Protein AF-A0A1G2Z550-F1 (afdb_monomer_lite)

Radius of gyration: 28.27 Å; chains: 1; bounding box: 65×24×89 Å

Foldseek 3Di:
DDLVVLLVVLVVCLVVPNQADEDAADDPPPPDDPDPPPDPVNVVSVVSNVVSCVVSNHDYHYDCEHGDDDHDDPPQDPVNDDDDDDDDDDDDDDPPPPDDPDD

Structure (mmCIF, N/CA/C/O backbone):
data_AF-A0A1G2Z550-F1
#
_entry.id   AF-A0A1G2Z550-F1
#
loop_
_atom_site.group_PDB
_atom_site.id
_atom_site.type_symbol
_atom_site.label_atom_id
_atom_site.label_alt_id
_atom_site.label_comp_id
_atom_site.label_asym_id
_atom_site.label_entity_id
_atom_site.label_seq_id
_atom_site.pdbx_PDB_ins_code
_atom_site.Cartn_x
_atom_site.Cartn_y
_atom_site.Cartn_z
_atom_site.occupancy
_atom_site.B_iso_or_equiv
_atom_site.auth_seq_id
_atom_site.auth_comp_id
_atom_site.auth_asym_id
_atom_site.auth_atom_id
_atom_site.pdbx_PDB_model_num
ATOM 1 N N . MET A 1 1 ? 2.677 6.797 11.163 1.00 86.88 1 MET A N 1
ATOM 2 C CA . MET A 1 1 ? 1.539 5.867 11.318 1.00 86.88 1 MET A CA 1
ATOM 3 C C . MET A 1 1 ? 1.604 5.208 12.693 1.00 86.88 1 MET A C 1
ATOM 5 O O . MET A 1 1 ? 2.668 4.721 13.056 1.00 86.88 1 MET A O 1
ATOM 9 N N . THR A 1 2 ? 0.507 5.215 13.454 1.00 95.12 2 THR A N 1
ATOM 10 C CA . THR A 1 2 ? 0.360 4.540 14.763 1.00 95.12 2 THR A CA 1
ATOM 11 C C . THR A 1 2 ? -0.965 3.775 14.799 1.00 95.12 2 THR A C 1
ATOM 13 O O . THR A 1 2 ? -1.855 4.070 14.002 1.00 95.12 2 THR A O 1
ATOM 16 N N . LYS A 1 3 ? -1.117 2.793 15.699 1.00 97.31 3 LYS A N 1
ATOM 17 C CA . LYS A 1 3 ? -2.366 2.012 15.806 1.00 97.31 3 LYS A CA 1
ATOM 18 C C . LYS A 1 3 ? -3.534 2.880 16.265 1.00 97.31 3 LYS A C 1
ATOM 20 O O . LYS A 1 3 ? -4.633 2.757 15.739 1.00 97.31 3 LYS A O 1
ATOM 25 N N . GLU A 1 4 ? -3.265 3.774 17.208 1.00 98.25 4 GLU A N 1
ATOM 26 C CA . GLU A 1 4 ? -4.230 4.706 17.780 1.00 98.25 4 GLU A CA 1
ATOM 27 C C . GLU A 1 4 ? -4.742 5.678 16.712 1.00 98.25 4 GLU A C 1
ATOM 29 O O . GLU A 1 4 ? -5.945 5.898 16.617 1.00 98.25 4 GLU A O 1
ATOM 34 N N . GLY A 1 5 ? -3.841 6.199 15.869 1.00 98.00 5 GLY A N 1
ATOM 35 C CA . GLY A 1 5 ? -4.204 7.070 14.750 1.00 98.00 5 GLY A CA 1
ATOM 36 C C . GLY A 1 5 ? 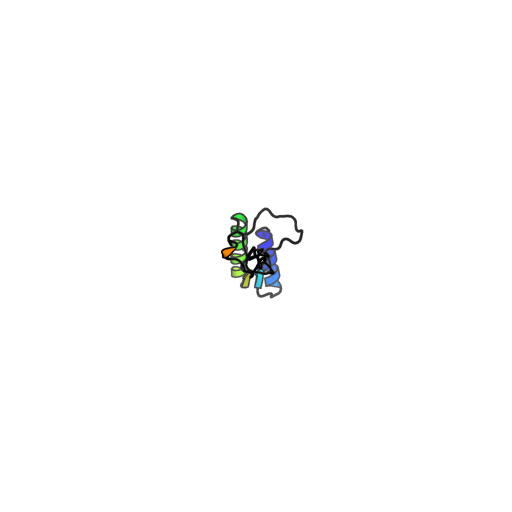-5.059 6.346 13.712 1.00 98.00 5 GLY A C 1
ATOM 37 O O . GLY A 1 5 ? -6.121 6.837 13.356 1.00 98.00 5 GLY A O 1
ATOM 38 N N . ILE A 1 6 ? -4.657 5.131 13.312 1.00 98.00 6 ILE A N 1
ATOM 39 C CA . ILE A 1 6 ? -5.438 4.296 12.382 1.00 98.00 6 ILE A CA 1
ATOM 40 C C . ILE A 1 6 ? -6.866 4.076 12.901 1.00 98.00 6 ILE A C 1
ATOM 42 O O . ILE A 1 6 ? -7.825 4.256 12.156 1.00 98.00 6 ILE A O 1
ATOM 46 N N . THR A 1 7 ? -7.020 3.686 14.171 1.00 98.69 7 THR A N 1
ATOM 47 C CA . THR A 1 7 ? -8.343 3.479 14.774 1.00 98.69 7 THR A CA 1
ATOM 48 C C . THR A 1 7 ? -9.157 4.773 14.771 1.00 98.69 7 THR A C 1
ATOM 50 O O . THR A 1 7 ? -10.303 4.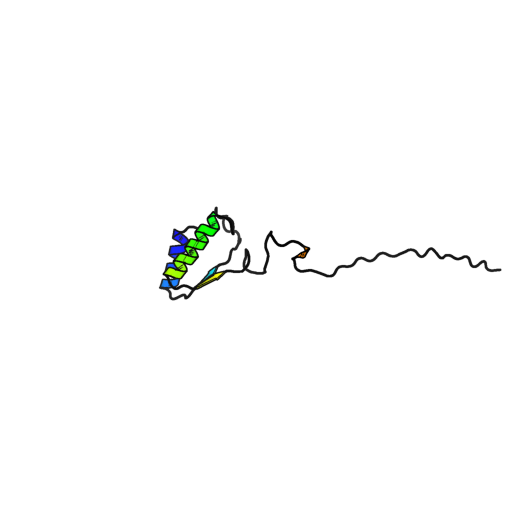766 14.327 1.00 98.69 7 THR A O 1
ATOM 53 N N . ALA A 1 8 ? -8.567 5.888 15.211 1.00 98.69 8 ALA A N 1
ATOM 54 C CA . ALA A 1 8 ? -9.260 7.171 15.279 1.00 98.69 8 ALA A CA 1
ATOM 55 C C . ALA A 1 8 ? -9.743 7.654 13.900 1.00 98.69 8 ALA A C 1
ATOM 57 O O . ALA A 1 8 ? -10.880 8.123 13.785 1.00 98.69 8 ALA A O 1
ATOM 58 N N . ASP A 1 9 ? -8.912 7.497 12.866 1.00 98.38 9 ASP A N 1
ATOM 59 C CA . ASP A 1 9 ? -9.237 7.873 11.491 1.00 98.38 9 ASP A CA 1
ATOM 60 C C . ASP A 1 9 ? -10.391 7.021 10.947 1.00 98.38 9 ASP A C 1
ATOM 62 O O . ASP A 1 9 ? -11.393 7.560 10.475 1.00 98.38 9 ASP A O 1
ATOM 66 N N . LEU A 1 10 ? -10.313 5.691 11.068 1.00 98.62 10 LEU A N 1
ATOM 67 C CA . LEU A 1 10 ? -11.362 4.795 10.569 1.00 98.62 10 LEU A CA 1
ATOM 68 C C . LEU A 1 10 ? -12.694 4.989 11.307 1.00 98.62 10 LEU A C 1
ATOM 70 O O . LEU A 1 10 ? -13.754 5.000 10.680 1.00 98.62 10 LEU A O 1
ATOM 74 N N . GLU A 1 11 ? -12.668 5.212 12.622 1.00 98.62 11 GLU A N 1
ATOM 75 C CA . GLU A 1 11 ? -13.878 5.542 13.379 1.00 98.62 11 GLU A CA 1
ATOM 76 C C . GLU A 1 11 ? -14.466 6.894 12.962 1.00 98.62 11 GLU A C 1
ATOM 78 O O . GLU A 1 11 ? -15.687 7.050 12.937 1.00 98.62 11 GLU A O 1
ATOM 83 N N . ALA A 1 12 ? -13.630 7.879 12.618 1.00 98.62 12 ALA A N 1
ATOM 84 C CA . ALA A 1 12 ? -14.107 9.158 12.102 1.00 98.62 12 ALA A CA 1
ATOM 85 C C . ALA A 1 12 ? -14.828 8.998 10.762 1.00 98.62 12 ALA A C 1
ATOM 87 O O . ALA A 1 12 ? -15.903 9.573 10.592 1.00 98.62 12 ALA A O 1
ATOM 88 N N . LEU A 1 13 ? -14.285 8.181 9.857 1.00 98.38 13 LEU A N 1
ATOM 89 C CA . LEU A 1 13 ? -14.905 7.877 8.566 1.00 98.38 13 LEU A CA 1
ATOM 90 C C . LEU A 1 13 ? -16.246 7.149 8.738 1.00 98.38 13 LEU A C 1
ATOM 92 O O . LEU A 1 13 ? -17.242 7.540 8.127 1.00 98.38 13 LEU A O 1
ATOM 96 N N . GLN A 1 14 ? -16.300 6.151 9.622 1.00 98.44 14 GLN A N 1
ATOM 97 C CA . GLN A 1 14 ? -17.533 5.420 9.918 1.00 98.44 14 GLN A CA 1
ATOM 98 C C . GLN A 1 14 ? -18.615 6.336 10.512 1.00 98.44 14 GLN A C 1
ATOM 100 O O . GLN A 1 14 ? -19.766 6.280 10.076 1.00 98.44 14 GLN A O 1
ATOM 105 N N . ARG A 1 15 ? -18.253 7.244 11.434 1.00 98.56 15 ARG A N 1
ATOM 106 C CA . ARG A 1 15 ? -19.194 8.205 12.043 1.00 98.56 15 ARG A CA 1
ATOM 107 C C . ARG A 1 15 ? -19.876 9.121 11.029 1.00 98.56 15 ARG A C 1
ATOM 109 O O . ARG A 1 15 ? -21.006 9.537 11.267 1.00 98.56 15 ARG A O 1
ATOM 116 N N . VAL A 1 16 ? -19.200 9.453 9.930 1.00 98.50 16 VAL A N 1
ATOM 117 C CA . VAL A 1 16 ? -19.745 10.326 8.876 1.00 98.50 16 VAL A CA 1
ATOM 118 C C . VAL A 1 16 ? -20.371 9.551 7.712 1.00 98.50 16 VAL A C 1
ATOM 120 O O . VAL A 1 16 ? -20.787 10.160 6.731 1.00 98.50 16 VAL A O 1
ATOM 123 N N . GLY A 1 17 ? -20.469 8.221 7.816 1.00 97.94 17 GLY A N 1
ATOM 124 C CA . GLY A 1 17 ? -21.137 7.372 6.827 1.00 97.94 17 GLY A CA 1
ATOM 125 C C . GLY A 1 17 ? -20.302 7.038 5.586 1.00 97.94 17 GLY A C 1
ATOM 126 O O . GLY A 1 17 ? -20.873 6.663 4.564 1.00 97.94 17 GLY A O 1
ATOM 127 N N . ILE A 1 18 ? -18.971 7.167 5.643 1.00 98.31 18 ILE A N 1
ATOM 128 C CA . ILE A 1 18 ? -18.085 6.700 4.564 1.00 98.31 18 ILE A CA 1
ATOM 129 C C . ILE A 1 18 ? -18.004 5.170 4.610 1.00 98.31 18 ILE A C 1
ATOM 131 O O . ILE A 1 18 ? -17.838 4.592 5.678 1.00 98.31 18 ILE A O 1
ATOM 135 N N . GLY A 1 19 ? -18.118 4.521 3.447 1.00 96.81 19 GLY A N 1
ATOM 136 C CA . GLY A 1 19 ? -18.179 3.057 3.338 1.00 96.81 19 GLY A CA 1
ATOM 137 C C . GLY A 1 19 ? -16.829 2.340 3.242 1.00 96.81 19 GLY A C 1
ATOM 138 O O . GLY A 1 19 ? -16.790 1.118 3.333 1.00 96.81 19 GLY A O 1
ATOM 139 N N . GLY A 1 20 ? -15.722 3.060 3.053 1.00 96.31 20 GLY A N 1
ATOM 140 C CA . GLY A 1 20 ? -14.413 2.434 2.895 1.00 96.31 20 GLY A CA 1
ATOM 141 C C . GLY A 1 20 ? -13.270 3.401 2.607 1.00 96.31 20 GLY A C 1
ATOM 142 O O . GLY A 1 20 ? -13.471 4.610 2.494 1.00 96.31 20 GLY A O 1
ATOM 143 N N . VAL A 1 21 ? -12.065 2.847 2.491 1.00 96.75 21 VAL A N 1
ATOM 144 C CA . VAL A 1 21 ? -10.821 3.570 2.213 1.00 96.75 21 VAL A CA 1
ATOM 145 C C . VAL A 1 21 ? -10.024 2.901 1.101 1.00 96.75 21 VAL A C 1
ATOM 147 O O . VAL A 1 21 ? -9.943 1.675 1.014 1.00 96.75 21 VAL A O 1
ATOM 150 N N . LEU A 1 22 ? -9.380 3.733 0.286 1.00 95.50 22 LEU A N 1
ATOM 151 C CA . LEU A 1 22 ? -8.328 3.317 -0.630 1.00 95.50 22 LEU A CA 1
ATOM 152 C C . LEU A 1 22 ? -6.982 3.691 -0.005 1.00 95.50 22 LEU A C 1
ATOM 154 O O . LEU A 1 22 ? -6.640 4.868 0.096 1.00 95.50 22 LEU A O 1
ATOM 158 N N . TYR A 1 23 ? -6.250 2.686 0.457 1.00 94.69 23 TYR A N 1
ATOM 159 C CA . TYR A 1 23 ? -4.938 2.843 1.064 1.00 94.69 23 TYR A CA 1
ATOM 160 C C . TYR A 1 23 ? -3.867 3.018 -0.015 1.00 94.69 23 TYR A C 1
ATOM 162 O O . TYR A 1 23 ? -3.779 2.217 -0.947 1.00 94.69 23 TYR A O 1
ATOM 170 N N . MET A 1 24 ? -3.040 4.051 0.131 1.00 93.56 24 MET A N 1
ATOM 171 C CA . MET A 1 24 ? -1.919 4.347 -0.760 1.00 93.56 24 MET A CA 1
ATOM 172 C C . MET A 1 24 ? -0.695 4.729 0.061 1.00 93.56 24 MET A C 1
ATOM 174 O O . MET A 1 24 ? -0.793 5.494 1.021 1.00 93.56 24 MET A O 1
ATOM 178 N N . GLU A 1 25 ? 0.462 4.230 -0.353 1.00 90.19 25 GLU A N 1
ATOM 179 C CA . GLU A 1 25 ? 1.747 4.575 0.251 1.00 90.19 25 GLU A CA 1
ATOM 180 C C . GLU A 1 25 ? 2.397 5.693 -0.528 1.00 90.19 25 GLU A C 1
ATOM 182 O O . GLU A 1 25 ? 2.784 5.510 -1.678 1.00 90.19 25 GLU A O 1
ATOM 187 N N . VAL A 1 26 ? 2.502 6.869 0.080 1.00 87.50 26 VAL A N 1
ATOM 188 C CA . VAL A 1 26 ? 2.969 8.064 -0.617 1.00 87.50 26 VAL A CA 1
ATOM 189 C C . VAL A 1 26 ? 4.096 8.738 0.151 1.00 87.50 26 VAL A C 1
ATOM 191 O O . VAL A 1 26 ? 4.019 8.935 1.361 1.00 87.50 26 VAL A O 1
ATOM 194 N N . ASP A 1 27 ? 5.134 9.137 -0.578 1.00 84.12 27 ASP A N 1
ATOM 195 C CA . ASP A 1 27 ? 6.188 10.017 -0.082 1.00 84.12 27 ASP A CA 1
ATOM 196 C C . ASP A 1 27 ? 5.998 11.394 -0.730 1.00 84.12 27 ASP A C 1
ATOM 198 O O . ASP A 1 27 ? 6.385 11.622 -1.874 1.00 84.12 27 ASP A O 1
ATOM 202 N N . GLN A 1 28 ? 5.298 12.283 -0.023 1.00 83.00 28 GLN A N 1
ATOM 203 C CA . GLN A 1 28 ? 4.967 13.644 -0.474 1.00 83.00 28 GLN A CA 1
ATOM 204 C C . GLN A 1 28 ? 5.584 14.694 0.463 1.00 83.00 28 GLN A C 1
ATOM 206 O O . GLN A 1 28 ? 4.939 15.670 0.844 1.00 83.00 28 GLN A O 1
ATOM 211 N N . GLY A 1 29 ? 6.827 14.462 0.905 1.00 84.62 29 GLY A N 1
ATOM 212 C CA . GLY A 1 29 ? 7.560 15.383 1.784 1.00 84.62 29 GLY A CA 1
ATOM 213 C C . GLY A 1 29 ? 7.152 15.324 3.260 1.00 84.62 29 GLY A C 1
ATOM 214 O O . GLY A 1 29 ? 7.580 16.163 4.054 1.00 84.62 29 GLY A O 1
ATOM 215 N N . ALA A 1 30 ? 6.345 14.333 3.648 1.00 85.12 30 ALA A N 1
ATOM 216 C CA . ALA A 1 30 ? 6.061 14.052 5.048 1.00 85.12 30 ALA A CA 1
ATOM 217 C C . ALA A 1 30 ? 7.315 13.486 5.748 1.00 85.12 30 ALA A C 1
ATOM 219 O O . ALA A 1 30 ? 8.072 12.729 5.135 1.00 85.12 30 ALA A O 1
ATOM 220 N N . PRO A 1 31 ? 7.549 13.799 7.036 1.00 88.56 31 PRO A N 1
ATOM 221 C CA . PRO A 1 31 ? 8.629 13.178 7.792 1.00 88.56 31 PRO A CA 1
ATOM 222 C C . PRO A 1 31 ? 8.523 11.651 7.760 1.00 88.56 31 PRO A C 1
ATOM 224 O O . PRO A 1 31 ? 7.453 11.089 8.009 1.00 88.56 31 PRO A O 1
ATOM 227 N N . LYS A 1 32 ? 9.645 10.976 7.487 1.00 86.00 32 LYS A N 1
ATOM 228 C CA . LYS A 1 32 ? 9.676 9.513 7.439 1.00 86.00 32 LYS A CA 1
ATOM 229 C C . LYS A 1 32 ? 9.31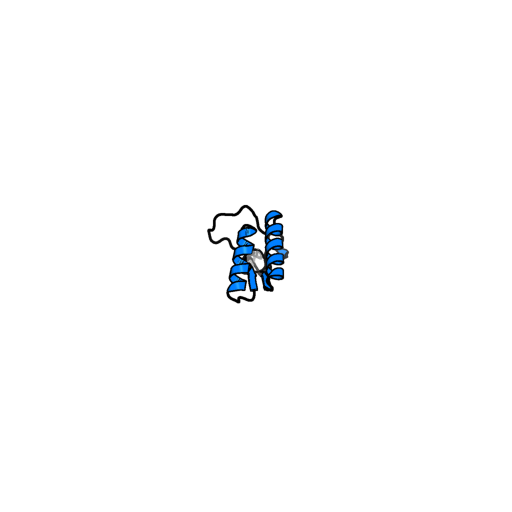7 8.923 8.799 1.00 86.00 32 LYS A C 1
ATOM 231 O O . LYS A 1 32 ? 9.930 9.238 9.818 1.00 86.00 32 LYS A O 1
ATOM 236 N N . GLY A 1 33 ? 8.310 8.055 8.791 1.00 87.75 33 GLY A N 1
ATOM 237 C CA . GLY A 1 33 ? 7.951 7.243 9.944 1.00 87.75 33 GLY A CA 1
ATOM 238 C C . GLY A 1 33 ? 8.897 6.049 10.124 1.00 87.75 33 GLY A C 1
ATOM 239 O O . GLY A 1 33 ? 9.681 5.736 9.234 1.00 87.75 33 GLY A O 1
ATOM 240 N N . PRO A 1 34 ? 8.793 5.332 11.253 1.00 89.56 34 PRO A N 1
ATOM 241 C CA . PRO A 1 34 ? 9.663 4.196 11.570 1.00 89.56 34 PRO A CA 1
ATOM 242 C C . PRO A 1 34 ? 9.261 2.879 10.876 1.00 89.56 34 PRO A C 1
ATOM 244 O O . PRO A 1 34 ? 9.842 1.835 11.162 1.00 89.56 34 PRO A O 1
ATOM 247 N N . ALA A 1 35 ? 8.217 2.888 10.044 1.00 93.19 35 ALA A N 1
ATOM 248 C CA . ALA A 1 35 ? 7.642 1.692 9.438 1.00 93.19 35 ALA A CA 1
ATOM 249 C C . ALA A 1 35 ? 7.815 1.736 7.919 1.00 93.19 35 ALA A C 1
ATOM 251 O O . ALA A 1 35 ? 6.981 2.304 7.219 1.00 93.19 35 ALA A O 1
ATOM 252 N N . ASP A 1 36 ? 8.890 1.120 7.430 1.00 91.75 36 ASP A N 1
ATOM 253 C CA . ASP A 1 36 ? 9.138 0.982 5.996 1.00 91.75 36 ASP A CA 1
ATOM 254 C C . ASP A 1 36 ? 8.084 0.090 5.334 1.00 91.75 36 ASP A C 1
ATOM 256 O O . ASP A 1 36 ? 7.703 -0.953 5.884 1.00 91.75 36 ASP A O 1
ATOM 260 N N . PHE A 1 37 ? 7.646 0.481 4.134 1.00 91.69 37 PHE A N 1
ATOM 261 C CA . PHE A 1 37 ? 6.630 -0.239 3.370 1.00 91.69 37 PHE A CA 1
ATOM 262 C C . PHE A 1 37 ? 6.950 -1.730 3.242 1.00 91.69 37 PHE A C 1
ATOM 264 O O . PHE A 1 37 ? 8.087 -2.129 2.989 1.00 91.69 37 PHE A O 1
ATOM 271 N N . ALA A 1 38 ? 5.925 -2.564 3.424 1.00 92.38 38 ALA A N 1
ATOM 272 C CA . ALA A 1 38 ? 6.013 -4.020 3.406 1.00 92.38 38 ALA A CA 1
ATOM 273 C C . ALA A 1 38 ? 7.007 -4.642 4.414 1.00 92.38 38 ALA A C 1
ATOM 275 O O . ALA A 1 38 ? 7.130 -5.870 4.436 1.00 92.38 38 ALA A O 1
ATOM 276 N N . GLY A 1 39 ? 7.664 -3.862 5.279 1.00 94.69 39 GLY A N 1
ATOM 277 C CA . GLY A 1 39 ? 8.498 -4.347 6.378 1.00 94.69 39 GLY A CA 1
ATOM 278 C C . GLY A 1 39 ? 7.673 -4.879 7.561 1.00 94.69 39 GLY A C 1
ATOM 279 O O . GLY A 1 39 ? 6.459 -4.665 7.620 1.00 94.69 39 GLY A O 1
ATOM 280 N N . PRO A 1 40 ? 8.290 -5.572 8.541 1.00 96.88 40 PRO A N 1
ATOM 281 C CA . PRO A 1 40 ? 7.557 -6.139 9.676 1.00 96.88 40 PRO A CA 1
ATOM 282 C C . PRO A 1 40 ? 6.717 -5.119 10.473 1.00 96.88 40 PRO A C 1
ATOM 284 O O . PRO A 1 40 ? 5.540 -5.404 10.703 1.00 96.88 40 PRO A O 1
ATOM 287 N N . PRO A 1 41 ? 7.228 -3.919 10.832 1.00 96.06 41 PRO A N 1
ATOM 288 C CA . PRO A 1 41 ? 6.426 -2.921 11.547 1.00 96.06 41 PRO A CA 1
ATOM 289 C C . PRO A 1 41 ? 5.227 -2.431 10.730 1.00 96.06 41 PRO A C 1
ATOM 291 O O . PRO A 1 41 ? 4.127 -2.281 11.262 1.00 96.06 41 PRO A O 1
ATOM 294 N N . TRP A 1 42 ? 5.422 -2.233 9.424 1.00 95.81 42 TRP A N 1
ATOM 295 C CA . TRP A 1 42 ? 4.356 -1.838 8.510 1.00 95.81 42 TRP A CA 1
ATOM 296 C C . TRP A 1 42 ? 3.273 -2.909 8.413 1.00 95.81 42 TRP A C 1
ATOM 298 O O . TRP A 1 42 ? 2.095 -2.599 8.551 1.00 95.81 42 TRP A O 1
ATOM 308 N N . ARG A 1 43 ? 3.656 -4.185 8.268 1.00 96.56 43 ARG A N 1
ATOM 309 C CA . ARG A 1 43 ? 2.703 -5.306 8.186 1.00 96.56 43 ARG A CA 1
ATOM 310 C C . ARG A 1 43 ? 1.847 -5.422 9.446 1.00 96.56 43 ARG A C 1
ATOM 312 O O . ARG A 1 43 ? 0.667 -5.744 9.342 1.00 96.56 43 ARG A O 1
ATOM 319 N N . GLU A 1 44 ? 2.408 -5.147 10.624 1.00 98.00 44 GLU A N 1
ATOM 320 C CA . GLU A 1 44 ? 1.638 -5.118 11.874 1.00 98.00 44 GLU A CA 1
ATOM 321 C C . GLU A 1 44 ? 0.603 -3.987 11.908 1.00 98.00 44 GLU A C 1
ATOM 323 O O . GLU A 1 44 ? -0.532 -4.198 12.347 1.00 98.00 44 GLU A O 1
ATOM 328 N N . LEU A 1 45 ? 0.978 -2.800 11.430 1.00 97.50 45 LEU A N 1
ATOM 329 C CA . LEU A 1 45 ? 0.088 -1.643 11.340 1.00 97.50 45 LEU A CA 1
ATOM 330 C C . LEU A 1 45 ? -0.995 -1.849 10.276 1.00 97.50 45 LEU A C 1
ATOM 332 O O . LEU A 1 45 ? -2.169 -1.626 10.556 1.00 97.50 45 LEU A O 1
ATOM 336 N N . PHE A 1 46 ? -0.637 -2.367 9.103 1.00 96.94 46 PHE A N 1
ATOM 337 C CA . PHE A 1 46 ? -1.597 -2.672 8.046 1.00 96.94 46 PHE A CA 1
ATOM 338 C C . PHE A 1 46 ? -2.581 -3.764 8.480 1.00 96.94 46 PHE A C 1
ATOM 340 O O . PHE A 1 46 ? -3.788 -3.619 8.313 1.00 96.94 46 PHE A O 1
ATOM 347 N N . ARG A 1 47 ? -2.107 -4.815 9.167 1.00 97.88 47 ARG A N 1
ATOM 348 C CA . ARG A 1 47 ? -3.000 -5.824 9.757 1.00 97.88 47 ARG A CA 1
ATOM 349 C C . ARG A 1 47 ? -3.948 -5.212 10.790 1.00 97.88 47 ARG A C 1
ATOM 351 O O . ARG A 1 47 ? -5.086 -5.658 10.905 1.00 97.88 47 ARG A O 1
ATOM 358 N N . HIS A 1 48 ? -3.493 -4.218 11.556 1.00 98.38 48 HIS A N 1
ATOM 359 C CA . HIS A 1 48 ? -4.361 -3.457 12.459 1.00 98.38 48 HIS A CA 1
ATOM 360 C C . HIS A 1 48 ? -5.436 -2.685 11.694 1.00 98.38 48 HIS A C 1
ATOM 362 O O . HIS A 1 48 ? -6.608 -2.839 12.023 1.00 98.38 48 HIS A O 1
ATOM 368 N N . ALA A 1 49 ? -5.065 -1.969 10.632 1.00 98.19 49 ALA A N 1
ATOM 369 C CA . ALA A 1 49 ? -6.014 -1.274 9.764 1.00 98.19 49 ALA A CA 1
ATOM 370 C C . ALA A 1 49 ? -7.068 -2.222 9.168 1.00 98.19 49 ALA A C 1
ATOM 372 O O . ALA A 1 49 ? -8.258 -1.941 9.272 1.00 98.19 49 ALA A O 1
ATOM 373 N N . CYS A 1 50 ? -6.666 -3.383 8.635 1.00 98.31 50 CYS A N 1
ATOM 374 C CA . CYS A 1 50 ? -7.608 -4.374 8.101 1.00 98.31 50 CYS A CA 1
ATOM 375 C C . CYS A 1 50 ? -8.591 -4.890 9.164 1.00 98.31 50 CYS A C 1
ATOM 377 O O . CYS A 1 50 ? -9.777 -5.048 8.880 1.00 98.31 50 CYS A O 1
ATOM 379 N N . ARG A 1 51 ? -8.120 -5.155 10.394 1.00 98.62 51 ARG A N 1
ATOM 380 C CA . ARG A 1 51 ? -8.996 -5.598 11.494 1.00 98.62 51 ARG A CA 1
ATOM 381 C C . ARG A 1 51 ? -9.996 -4.518 11.893 1.00 98.62 51 ARG A C 1
ATOM 383 O O . ARG A 1 51 ? -11.163 -4.833 12.099 1.00 98.62 51 ARG A O 1
ATOM 390 N N . GLU A 1 52 ? -9.546 -3.271 11.997 1.00 98.75 52 GLU A N 1
ATOM 391 C CA . GLU A 1 52 ? -10.402 -2.144 12.374 1.00 98.75 52 GLU A CA 1
ATOM 392 C C . GLU A 1 52 ? -11.431 -1.821 11.290 1.00 98.75 52 GLU A C 1
ATOM 394 O O . GLU A 1 52 ? -12.604 -1.637 11.605 1.00 98.75 52 GLU A O 1
ATOM 399 N N . ALA A 1 53 ? -11.029 -1.846 10.016 1.00 98.56 53 ALA A N 1
ATOM 400 C CA . ALA A 1 53 ? -11.949 -1.704 8.892 1.00 98.56 53 ALA A CA 1
ATOM 401 C C . ALA A 1 53 ? -13.036 -2.793 8.932 1.00 98.56 53 ALA A C 1
ATOM 403 O O . ALA A 1 53 ? -14.225 -2.477 8.914 1.00 98.56 53 ALA A O 1
ATOM 404 N N . GLY A 1 54 ? -12.645 -4.060 9.123 1.00 98.38 54 GLY A N 1
ATOM 405 C CA . GLY A 1 54 ? -13.586 -5.171 9.284 1.00 98.38 54 GLY A CA 1
ATOM 406 C C . GLY A 1 54 ? -14.522 -5.016 10.490 1.00 98.38 54 GLY A C 1
ATOM 407 O O . GLY A 1 54 ? -15.721 -5.254 10.367 1.00 98.38 54 GLY A O 1
ATOM 408 N N . ARG A 1 55 ? -14.009 -4.563 11.644 1.00 98.69 55 ARG A N 1
ATOM 409 C CA . ARG A 1 55 ? -14.809 -4.279 12.852 1.00 98.69 55 ARG A CA 1
ATOM 410 C C . ARG A 1 55 ? -15.870 -3.205 12.603 1.00 98.69 55 ARG A C 1
ATOM 412 O O . ARG A 1 55 ? -16.959 -3.288 13.165 1.00 98.69 55 ARG A O 1
ATOM 419 N N . LEU A 1 56 ? -15.536 -2.195 11.804 1.00 98.62 56 LEU A N 1
ATOM 420 C CA . LEU A 1 56 ? -16.386 -1.038 11.523 1.00 98.62 56 LEU A CA 1
ATOM 421 C C . LEU A 1 56 ? -17.299 -1.230 10.302 1.00 98.62 56 LEU A C 1
ATOM 423 O O . LEU A 1 56 ? -18.143 -0.374 10.049 1.00 98.62 56 LEU A O 1
ATOM 427 N N . GLY A 1 57 ? -17.152 -2.335 9.563 1.00 98.31 57 GLY A N 1
ATOM 428 C CA . GLY A 1 57 ? -17.887 -2.575 8.319 1.00 98.31 57 GLY A CA 1
ATOM 429 C C . GLY A 1 57 ? -17.420 -1.696 7.154 1.00 98.31 57 GLY A C 1
ATOM 430 O O . GLY A 1 57 ? -18.209 -1.422 6.255 1.00 98.31 57 GLY A O 1
ATOM 431 N N . LEU A 1 58 ? -16.165 -1.238 7.184 1.00 98.62 58 LEU A N 1
ATOM 432 C CA . LEU A 1 58 ? -15.538 -0.453 6.123 1.00 98.62 58 LEU A CA 1
ATOM 433 C C . LEU A 1 58 ? -14.820 -1.371 5.131 1.00 98.62 58 LEU A C 1
ATOM 435 O O . LEU A 1 58 ? -14.084 -2.276 5.531 1.00 98.62 58 LEU A O 1
ATOM 439 N N . GLU A 1 59 ? -14.965 -1.095 3.838 1.00 98.19 59 GLU A N 1
ATOM 440 C CA . GLU A 1 59 ? -14.132 -1.719 2.812 1.00 98.19 59 GLU A CA 1
ATOM 441 C C . GLU A 1 59 ? -12.730 -1.095 2.826 1.00 98.19 59 GLU A C 1
ATOM 443 O O . GLU A 1 59 ? -12.581 0.125 2.863 1.00 98.19 59 GLU A O 1
ATOM 448 N N . LEU A 1 60 ? -11.687 -1.924 2.791 1.00 97.81 60 LEU A N 1
ATOM 449 C CA . LEU A 1 60 ? -10.310 -1.466 2.629 1.00 97.81 60 LEU A CA 1
ATOM 450 C C . LEU A 1 60 ? -9.756 -2.049 1.336 1.00 97.81 60 LEU A C 1
ATOM 452 O O . LEU A 1 60 ? -9.622 -3.265 1.202 1.00 97.81 60 LEU A O 1
ATOM 456 N N . ASN A 1 61 ? -9.409 -1.165 0.410 1.00 95.62 61 ASN A N 1
ATOM 457 C CA . ASN A 1 61 ? -8.724 -1.495 -0.831 1.00 95.62 61 ASN A CA 1
ATOM 458 C C . ASN A 1 61 ? -7.312 -0.887 -0.802 1.00 95.62 61 ASN A C 1
ATOM 460 O O . ASN A 1 61 ? -7.068 0.069 -0.066 1.00 95.62 61 ASN A O 1
ATOM 464 N N . MET A 1 62 ? -6.374 -1.430 -1.572 1.00 94.06 62 MET A N 1
ATOM 465 C CA . MET A 1 62 ? -5.015 -0.900 -1.681 1.00 94.06 62 MET A CA 1
ATOM 466 C C . MET A 1 62 ? -4.512 -0.976 -3.119 1.00 94.06 62 MET A C 1
ATOM 468 O O . MET A 1 62 ? -4.917 -1.858 -3.878 1.00 94.06 62 MET A O 1
ATOM 472 N N . ASN A 1 63 ? -3.599 -0.076 -3.487 1.00 92.38 63 ASN A N 1
ATOM 473 C CA . ASN A 1 63 ? -2.846 -0.238 -4.727 1.00 92.38 63 ASN A CA 1
ATOM 474 C C . ASN A 1 63 ? -2.009 -1.535 -4.691 1.00 92.38 63 ASN A C 1
ATOM 476 O O . ASN A 1 63 ? -1.700 -2.086 -3.635 1.00 92.38 63 ASN A O 1
ATOM 480 N N . ASN A 1 64 ? -1.654 -2.048 -5.866 1.00 90.19 64 ASN A N 1
ATOM 481 C CA . ASN A 1 64 ? -0.933 -3.315 -5.995 1.00 90.19 64 ASN A CA 1
ATOM 482 C C . ASN A 1 64 ? 0.594 -3.187 -5.825 1.00 90.19 64 ASN A C 1
ATOM 484 O O . ASN A 1 64 ? 1.302 -4.189 -5.927 1.00 90.19 64 ASN A O 1
ATOM 488 N N . ASP A 1 65 ? 1.100 -1.981 -5.575 1.00 89.31 65 ASP A N 1
ATOM 489 C CA . ASP A 1 65 ? 2.513 -1.668 -5.379 1.00 89.31 65 ASP A CA 1
ATOM 490 C C . ASP A 1 65 ? 2.741 -0.687 -4.214 1.00 89.31 65 ASP A C 1
ATOM 492 O O . ASP A 1 65 ? 1.847 -0.413 -3.421 1.00 89.31 65 ASP A O 1
ATOM 496 N N . ALA A 1 66 ? 3.965 -0.186 -4.043 1.00 88.62 66 ALA A N 1
ATOM 497 C CA . ALA A 1 66 ? 4.195 0.992 -3.209 1.00 88.62 66 ALA A CA 1
ATOM 498 C C . ALA A 1 66 ? 3.915 2.235 -4.065 1.00 88.62 66 ALA A C 1
ATOM 500 O O . ALA A 1 66 ? 4.528 2.369 -5.124 1.00 88.62 66 ALA A O 1
ATOM 501 N N . GLY A 1 67 ? 3.036 3.143 -3.635 1.00 89.94 67 GLY A N 1
ATOM 502 C CA . GLY A 1 67 ? 2.704 4.335 -4.421 1.00 89.94 67 GLY A CA 1
ATOM 503 C C . GLY A 1 67 ? 1.208 4.610 -4.550 1.00 89.94 67 GLY A C 1
ATOM 504 O O . GLY A 1 67 ? 0.400 4.275 -3.686 1.00 89.94 67 GLY A O 1
ATOM 505 N N . TRP A 1 68 ? 0.858 5.251 -5.667 1.00 89.31 68 TRP A N 1
ATOM 506 C CA . TRP A 1 68 ? -0.520 5.537 -6.085 1.00 89.31 68 TRP A CA 1
ATOM 507 C C . TRP A 1 68 ? -0.795 5.175 -7.555 1.00 89.31 68 TRP A C 1
ATOM 509 O O . TRP A 1 68 ? -1.920 5.330 -8.026 1.00 89.31 68 TRP A O 1
ATOM 519 N N . CYS A 1 69 ? 0.227 4.770 -8.316 1.0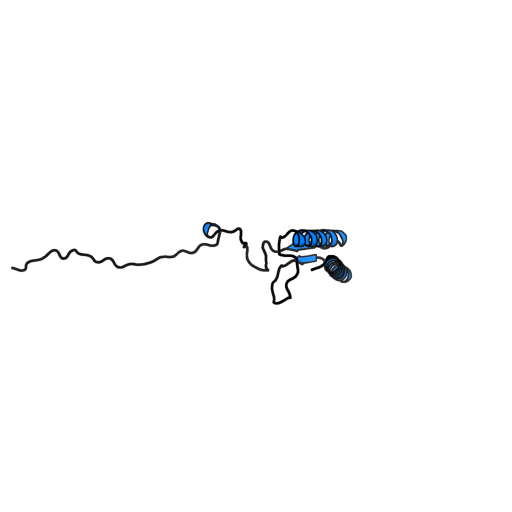0 88.88 69 CYS A N 1
ATOM 520 C CA . CYS A 1 69 ? 0.129 4.546 -9.755 1.00 88.88 69 CYS A CA 1
ATOM 521 C C . CYS A 1 69 ? 1.223 3.592 -10.234 1.00 88.88 69 CYS A C 1
ATOM 523 O O . CYS A 1 69 ? 2.377 3.729 -9.831 1.00 88.88 69 CYS A O 1
ATOM 525 N N . GLY A 1 70 ? 0.863 2.723 -11.178 1.00 89.62 70 GLY A N 1
ATOM 526 C CA . GLY A 1 70 ? 1.779 1.790 -11.817 1.00 89.62 70 GLY A CA 1
ATOM 527 C C . GLY A 1 70 ? 1.571 0.359 -11.343 1.00 89.62 70 GLY A C 1
ATOM 528 O O . GLY A 1 70 ? 0.476 -0.034 -10.946 1.00 89.62 70 GLY A O 1
ATOM 529 N N . SER A 1 71 ? 2.608 -0.449 -11.525 1.00 92.06 71 SER A N 1
ATOM 530 C CA . SER A 1 71 ? 2.706 -1.817 -11.020 1.00 92.06 71 SER A CA 1
ATOM 531 C C . SER A 1 71 ? 4.186 -2.181 -10.986 1.00 92.06 71 SER A C 1
ATOM 533 O O . SER A 1 71 ? 4.736 -2.661 -11.979 1.00 92.06 71 SER A O 1
ATOM 535 N N . GLY A 1 72 ? 4.860 -1.880 -9.879 1.00 92.19 72 GLY A N 1
ATOM 536 C CA . GLY A 1 72 ? 6.308 -2.054 -9.774 1.00 92.19 72 GLY A CA 1
ATOM 537 C C . GLY A 1 72 ? 6.805 -2.419 -8.381 1.00 92.19 72 GLY A C 1
ATOM 538 O O . GLY A 1 72 ? 6.102 -2.323 -7.381 1.00 92.19 72 GLY A O 1
ATOM 539 N N . GLY A 1 73 ? 8.061 -2.846 -8.314 1.00 93.56 73 GLY A N 1
ATOM 540 C CA . GLY A 1 73 ? 8.736 -3.109 -7.052 1.00 93.56 73 GLY A CA 1
ATOM 541 C C . GLY A 1 73 ? 10.184 -3.543 -7.259 1.00 93.56 73 GLY A C 1
ATOM 542 O O . GLY A 1 73 ? 10.553 -3.928 -8.369 1.00 93.56 73 GLY A O 1
ATOM 543 N N . PRO A 1 74 ? 11.015 -3.519 -6.200 1.00 93.31 74 PRO A N 1
ATOM 544 C CA . PRO A 1 74 ? 12.434 -3.884 -6.278 1.00 93.31 74 PRO A CA 1
ATOM 545 C C . PRO A 1 74 ? 12.682 -5.347 -6.685 1.00 93.31 74 PRO A C 1
ATOM 547 O O . PRO A 1 74 ? 13.809 -5.720 -6.989 1.00 93.31 74 PRO A O 1
ATOM 550 N N . TRP A 1 75 ? 11.640 -6.179 -6.688 1.00 94.12 75 TRP A N 1
ATOM 551 C CA . TRP A 1 75 ? 11.669 -7.571 -7.136 1.00 94.12 75 TRP A CA 1
ATOM 552 C C . TRP A 1 75 ? 11.476 -7.744 -8.653 1.00 94.12 75 TRP A C 1
ATOM 554 O O . TRP A 1 75 ? 11.593 -8.864 -9.145 1.00 94.12 75 TRP A O 1
ATOM 564 N N . ILE A 1 76 ? 11.167 -6.679 -9.400 1.00 96.31 76 ILE A N 1
ATOM 565 C CA . ILE A 1 76 ? 11.001 -6.727 -10.860 1.00 96.31 76 ILE A CA 1
ATOM 566 C C . ILE A 1 76 ? 12.357 -6.494 -11.534 1.00 96.31 76 ILE A C 1
ATOM 568 O O . ILE A 1 76 ? 12.938 -5.415 -11.421 1.00 96.31 76 ILE A O 1
ATOM 572 N N . THR A 1 77 ? 12.867 -7.504 -12.243 1.00 97.75 77 THR A N 1
ATOM 573 C CA . THR A 1 77 ? 14.109 -7.390 -13.026 1.00 97.75 77 THR A CA 1
ATOM 574 C C . THR A 1 77 ? 13.870 -6.639 -14.344 1.00 97.75 77 THR A C 1
ATOM 576 O O . THR A 1 77 ? 12.716 -6.519 -14.773 1.00 97.75 77 THR A O 1
ATOM 579 N N . PRO A 1 78 ? 14.923 -6.147 -15.033 1.00 97.31 78 PRO A N 1
ATOM 580 C CA . PRO A 1 78 ? 14.769 -5.510 -16.339 1.00 97.31 78 PRO A CA 1
ATOM 581 C C . PRO A 1 78 ? 14.002 -6.368 -17.347 1.00 97.31 78 PRO A C 1
ATOM 583 O O . PRO A 1 78 ? 13.186 -5.828 -18.081 1.00 97.31 78 PRO A O 1
ATOM 586 N N . GLU A 1 79 ? 14.195 -7.688 -17.344 1.00 97.69 79 GLU A N 1
ATOM 587 C CA . GLU A 1 79 ? 13.534 -8.640 -18.250 1.00 97.69 79 GLU A CA 1
ATOM 588 C C . GLU A 1 79 ? 12.035 -8.804 -17.954 1.00 97.69 79 GLU A C 1
ATOM 590 O O . GLU A 1 79 ? 11.261 -9.120 -18.855 1.00 97.69 79 GLU A O 1
ATOM 595 N N . LEU A 1 80 ? 11.619 -8.583 -16.702 1.00 97.44 80 LEU A N 1
ATOM 596 C CA . LEU A 1 80 ? 10.219 -8.633 -1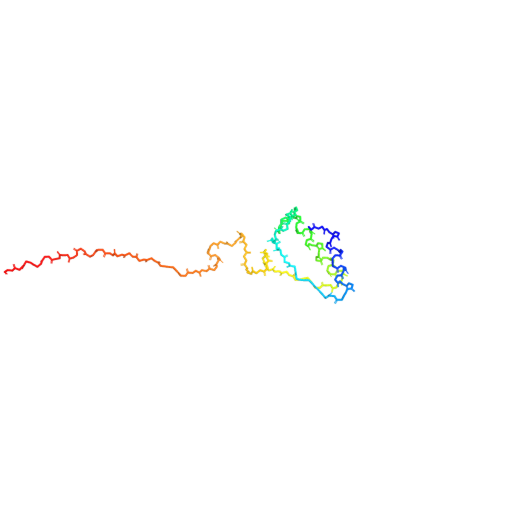6.263 1.00 97.44 80 LEU A CA 1
ATOM 597 C C . LEU A 1 80 ? 9.517 -7.267 -16.341 1.00 97.44 80 LEU A C 1
ATOM 599 O O . LEU A 1 80 ? 8.316 -7.178 -16.090 1.00 97.44 80 LEU A O 1
ATOM 603 N N . SER A 1 81 ? 10.254 -6.203 -16.665 1.00 97.62 81 SER A N 1
ATOM 604 C CA . SER A 1 81 ? 9.716 -4.849 -16.797 1.00 97.62 81 SER A CA 1
ATOM 605 C C . SER A 1 81 ? 9.076 -4.613 -18.172 1.00 97.62 81 SER A C 1
ATOM 607 O O . SER A 1 81 ? 9.144 -5.446 -19.080 1.00 97.62 81 SER A O 1
ATOM 609 N N . MET A 1 82 ? 8.467 -3.441 -18.354 1.00 97.50 82 MET A N 1
ATOM 610 C CA . MET A 1 82 ? 8.030 -2.976 -19.669 1.00 97.50 82 MET A CA 1
ATOM 611 C C . MET A 1 82 ? 9.229 -2.852 -20.619 1.00 97.50 82 MET A C 1
ATOM 613 O O . MET A 1 82 ? 10.225 -2.207 -20.297 1.00 97.50 82 MET A O 1
ATOM 617 N N . GLN A 1 83 ? 9.112 -3.439 -21.812 1.00 98.12 83 GLN A N 1
ATOM 618 C CA . GLN A 1 83 ? 10.181 -3.455 -22.811 1.00 98.12 83 GLN A CA 1
ATOM 619 C C . GLN A 1 83 ? 9.999 -2.368 -23.869 1.00 98.12 83 GLN A C 1
ATOM 621 O O . GLN A 1 83 ? 8.883 -1.954 -24.186 1.00 98.12 83 GLN A O 1
ATOM 626 N N . ARG A 1 84 ? 11.114 -1.951 -24.475 1.00 97.88 84 ARG A N 1
ATOM 627 C CA . ARG A 1 84 ? 11.127 -1.091 -25.662 1.00 97.88 84 ARG A CA 1
ATOM 628 C C . ARG A 1 84 ? 12.047 -1.668 -26.727 1.00 97.88 84 ARG A C 1
ATOM 630 O O . ARG A 1 84 ? 13.136 -2.142 -26.419 1.00 97.88 84 ARG A O 1
ATOM 637 N N . VAL A 1 85 ? 11.636 -1.564 -27.987 1.00 97.69 85 VAL A N 1
ATOM 638 C CA . VAL A 1 85 ? 12.529 -1.850 -29.115 1.00 97.69 85 VAL A CA 1
ATOM 639 C C . VAL A 1 85 ? 13.577 -0.737 -29.204 1.00 97.69 85 VAL A C 1
ATOM 641 O O . VAL A 1 85 ? 13.253 0.449 -29.089 1.00 97.69 85 VAL A O 1
ATOM 644 N N . VAL A 1 86 ? 14.839 -1.125 -29.382 1.00 97.81 86 VAL A N 1
ATOM 645 C CA . VAL A 1 86 ? 15.989 -0.227 -29.559 1.00 97.81 86 VAL A CA 1
ATOM 646 C C . VAL A 1 86 ? 16.878 -0.759 -30.680 1.00 97.81 86 VAL A C 1
ATOM 648 O O . VAL A 1 86 ? 16.921 -1.965 -30.911 1.00 97.81 86 VAL A O 1
ATOM 651 N N . TRP A 1 87 ? 17.575 0.130 -31.385 1.00 97.44 87 TRP A N 1
ATOM 652 C CA . TRP A 1 87 ? 18.508 -0.234 -32.451 1.00 97.44 87 TRP A CA 1
ATOM 653 C C . TRP A 1 87 ? 19.710 0.715 -32.464 1.00 97.44 87 TRP A C 1
ATOM 655 O O . TRP A 1 87 ? 19.635 1.834 -31.954 1.00 97.44 87 TRP A O 1
ATOM 665 N N . THR A 1 88 ? 20.810 0.260 -33.060 1.00 97.06 88 THR A N 1
ATOM 666 C CA . THR A 1 88 ? 21.987 1.069 -33.393 1.00 97.06 88 THR A CA 1
ATOM 667 C C . THR A 1 88 ? 22.346 0.844 -34.859 1.00 97.06 88 THR A C 1
ATOM 669 O O . THR A 1 88 ? 22.043 -0.203 -35.428 1.00 97.06 88 THR A O 1
ATOM 672 N N . GLU A 1 89 ? 22.976 1.836 -35.480 1.00 95.94 89 GLU A N 1
ATOM 673 C CA . GLU A 1 89 ? 23.439 1.764 -36.864 1.00 95.94 89 GLU A CA 1
ATOM 674 C C . GLU A 1 89 ? 24.957 1.951 -36.898 1.00 95.94 89 GLU A C 1
ATOM 676 O O . GLU A 1 89 ? 25.529 2.707 -36.110 1.00 95.94 89 GLU A O 1
ATOM 681 N N . THR A 1 90 ? 25.638 1.235 -37.785 1.00 94.44 90 THR A N 1
ATOM 682 C CA . THR A 1 90 ? 27.068 1.423 -38.034 1.00 94.44 90 THR A CA 1
ATOM 683 C C . THR A 1 90 ? 27.323 1.272 -39.522 1.00 94.44 90 THR A C 1
ATOM 685 O O . THR A 1 90 ? 26.933 0.274 -40.124 1.00 94.44 90 THR A O 1
ATOM 688 N N . ALA A 1 91 ? 27.980 2.267 -40.117 1.00 88.94 91 ALA A N 1
ATOM 689 C CA . ALA A 1 91 ? 28.376 2.213 -41.515 1.00 88.94 91 ALA A CA 1
ATOM 690 C C . ALA A 1 91 ? 29.563 1.250 -41.686 1.00 88.94 91 ALA A C 1
ATOM 692 O O . ALA A 1 91 ? 30.619 1.442 -41.081 1.00 88.94 91 ALA A O 1
ATOM 693 N N . GLY A 1 92 ? 29.395 0.221 -42.518 1.00 87.31 92 GLY A N 1
ATOM 694 C CA . GLY A 1 92 ? 30.494 -0.625 -42.980 1.00 87.31 92 GLY A CA 1
ATOM 695 C C . GLY A 1 92 ? 31.233 0.040 -44.142 1.00 87.31 92 GLY A C 1
ATOM 696 O O . GLY A 1 92 ? 30.604 0.595 -45.042 1.00 87.31 92 GLY A O 1
ATOM 697 N N . ARG A 1 93 ? 32.569 -0.006 -44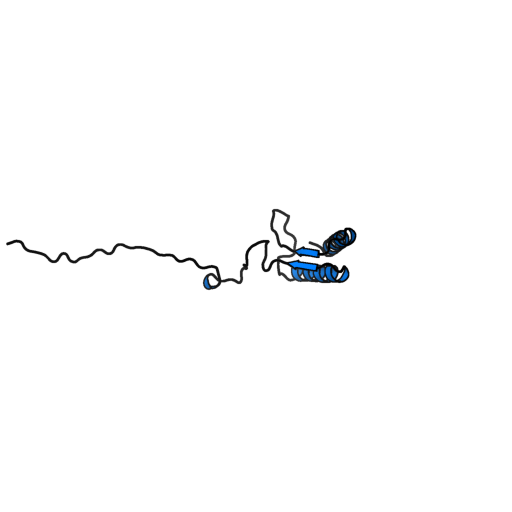.141 1.00 81.25 93 ARG A N 1
ATOM 698 C CA . ARG A 1 93 ? 33.369 0.366 -45.315 1.00 81.25 93 ARG A CA 1
ATOM 699 C C . ARG A 1 93 ? 33.387 -0.826 -46.275 1.00 81.25 93 ARG A C 1
ATOM 701 O O . ARG A 1 93 ? 33.796 -1.911 -45.874 1.00 81.25 93 ARG A O 1
ATOM 708 N N . ASN A 1 94 ? 32.940 -0.626 -47.512 1.00 75.06 94 ASN A N 1
ATOM 709 C CA . ASN A 1 94 ? 33.108 -1.618 -48.574 1.00 75.06 94 ASN A CA 1
ATOM 710 C C . ASN A 1 94 ? 34.504 -1.440 -49.182 1.00 75.06 94 ASN A C 1
ATOM 712 O O . ASN A 1 94 ? 34.786 -0.394 -49.765 1.00 75.06 94 ASN A O 1
ATOM 716 N N . ASP A 1 95 ? 35.360 -2.453 -49.049 1.00 71.31 95 ASP A N 1
ATOM 717 C CA . ASP A 1 95 ? 36.748 -2.436 -49.540 1.00 71.31 95 ASP A CA 1
ATOM 718 C C . ASP A 1 95 ? 36.908 -3.051 -50.940 1.00 71.31 95 ASP A C 1
ATOM 720 O O . ASP A 1 95 ? 38.018 -3.359 -51.371 1.00 71.31 95 ASP A O 1
ATOM 724 N N . ASP A 1 96 ? 35.819 -3.151 -51.700 1.00 65.88 96 ASP A N 1
ATOM 725 C CA . ASP A 1 96 ? 35.841 -3.645 -53.076 1.00 65.88 96 ASP A CA 1
ATOM 726 C C . ASP A 1 96 ? 36.213 -2.524 -54.061 1.00 65.88 96 ASP A C 1
ATOM 728 O O . ASP A 1 96 ? 35.454 -2.155 -54.956 1.00 65.88 96 ASP A O 1
ATOM 732 N N . ALA A 1 97 ? 37.425 -1.982 -53.923 1.00 57.81 97 ALA A N 1
ATOM 733 C CA . ALA A 1 97 ? 38.098 -1.269 -55.006 1.00 57.81 97 ALA A CA 1
ATOM 734 C C . ALA A 1 97 ? 38.831 -2.292 -55.890 1.00 57.81 97 ALA A C 1
ATOM 736 O O . ALA A 1 97 ? 40.060 -2.339 -55.948 1.00 57.81 97 ALA A O 1
ATOM 737 N N . GLY A 1 98 ? 38.058 -3.144 -56.569 1.00 53.12 98 GLY A N 1
ATOM 738 C CA . GLY A 1 98 ? 38.552 -3.940 -57.687 1.00 53.12 98 GLY A CA 1
ATOM 739 C C . GLY A 1 98 ? 38.999 -2.997 -58.801 1.00 53.12 98 GLY A C 1
ATOM 740 O O . GLY A 1 98 ? 38.174 -2.354 -59.446 1.00 53.12 98 GLY A O 1
ATOM 741 N N . GLY A 1 99 ? 40.314 -2.874 -58.976 1.00 58.03 99 GLY A N 1
ATOM 742 C CA . GLY A 1 99 ? 40.927 -2.024 -59.987 1.00 58.03 99 GLY A CA 1
ATOM 743 C C . GLY A 1 99 ? 40.401 -2.330 -61.387 1.00 58.03 99 GLY A C 1
ATOM 744 O O . GLY A 1 99 ? 40.578 -3.432 -61.900 1.00 58.03 99 GLY A O 1
ATOM 745 N N . VAL A 1 100 ? 39.811 -1.325 -62.028 1.00 51.84 100 VAL A N 1
ATOM 746 C CA . VAL A 1 100 ? 39.672 -1.305 -63.483 1.00 51.84 100 VAL A CA 1
ATOM 747 C C . VAL A 1 100 ? 40.853 -0.499 -64.008 1.00 51.84 100 VAL A C 1
ATOM 749 O O . VAL A 1 100 ? 40.852 0.729 -63.959 1.00 51.84 100 VAL A O 1
ATOM 752 N N . ALA A 1 101 ? 41.895 -1.197 -64.461 1.00 51.91 101 ALA A N 1
ATOM 753 C CA . ALA A 1 101 ? 42.922 -0.593 -65.295 1.00 51.91 101 ALA A CA 1
ATOM 754 C C . ALA A 1 101 ? 42.257 -0.158 -66.612 1.00 51.91 101 ALA A C 1
ATOM 756 O O . ALA A 1 101 ? 41.801 -1.002 -67.384 1.00 51.91 101 ALA A O 1
ATOM 757 N N . GLN A 1 102 ? 42.151 1.152 -66.836 1.00 43.88 102 GLN A N 1
ATOM 758 C CA . GLN A 1 102 ? 41.844 1.698 -68.156 1.00 43.88 102 GLN A CA 1
ATOM 759 C C . GLN A 1 102 ? 43.089 1.527 -69.032 1.00 43.88 102 GLN A C 1
ATOM 761 O O . GLN A 1 102 ? 44.178 1.958 -68.645 1.00 43.88 102 GLN A O 1
ATOM 766 N N . GLY A 1 103 ? 42.914 0.817 -70.149 1.00 41.75 103 GLY A N 1
ATOM 767 C CA . GLY A 1 103 ? 43.881 0.751 -71.246 1.00 41.75 103 GLY A CA 1
ATOM 768 C C . GLY A 1 103 ? 43.827 1.972 -72.151 1.00 41.75 103 GLY A C 1
ATOM 769 O O . GLY A 1 103 ? 42.939 2.830 -71.946 1.00 41.75 103 GLY A O 1
#

pLDDT: mean 91.0, std 12.34, range [41.75, 98.75]

Sequence (103 aa):
MTKEGITADLEALQRVGIGGVLYMEVDQGAPKGPADFAGPPWRELFRHACREAGRLGLELNMNNDAGWCGSGGPWITPELSMQRVVWTETAGRNDDAGGVAQG

Secondary structure (DSSP, 8-state):
--HHHHHHHHHHHHHTT--EEEE----SSPPPPS--TTSHHHHHHHHHHHHHHHHHT-EEEE-SSSSSSS---TT--GGGS---------PPPP---------